Protein AF-A0A936KHB2-F1 (afdb_monomer_lite)

Radius of gyration: 18.65 Å; chains: 1; bounding box: 47×36×55 Å

pLDDT: mean 89.28, std 10.66, range [40.69, 98.19]

Secondary structure (DSSP, 8-state):
----HHHHHHS---GGGTTTHHHHHHHHHHHHS-----SS--------TT-HHHHGGGSTTHHHHHHHHHHHHHHHHHHSHHHHHHHHT-TTHHHHHHHHHHHHHHHHHHHTT-HHHHHHHHHHHHHH-TT-TTHHHHHHHHHHHHHHHHHHHHHHHHHTT-

Sequence (162 aa):
MCISRNILIENKFDERWRNFEDTHLLVRLLLKYPFIQGSEYTCVLNNHPLRGTYTIYKEKSAFEKIENNVSAIKDLFEKEGKEILRITNKPYLKEYLVSEKYIHHSNGALIYGKPLISLQVMLKAIKADPKFYHIKFYLKYILKFPVFSVYYFQNQNYKCRK

Structure (mmCIF, N/CA/C/O backbone):
data_AF-A0A936KHB2-F1
#
_entry.id   AF-A0A936KHB2-F1
#
loop_
_atom_site.group_PDB
_atom_site.id
_atom_site.type_symbol
_atom_site.label_atom_id
_atom_site.label_alt_id
_atom_site.label_comp_id
_atom_site.label_asym_id
_atom_site.label_entity_id
_atom_site.label_seq_id
_atom_site.pdbx_PDB_ins_code
_atom_site.Cartn_x
_atom_site.Cartn_y
_atom_site.Cartn_z
_atom_site.occupancy
_atom_site.B_iso_or_equiv
_atom_site.auth_seq_id
_atom_site.auth_comp_id
_atom_site.auth_asym_id
_atom_site.auth_atom_id
_atom_site.pdbx_PDB_model_num
ATOM 1 N N . MET A 1 1 ? -10.469 -16.596 6.254 1.00 80.38 1 MET A N 1
ATOM 2 C CA . MET A 1 1 ? -11.135 -15.556 7.069 1.00 80.38 1 MET A CA 1
ATOM 3 C C . MET A 1 1 ? -12.627 -15.812 7.026 1.00 80.38 1 MET A C 1
ATOM 5 O O . MET A 1 1 ? -13.157 -15.956 5.933 1.00 80.38 1 MET A O 1
ATOM 9 N N . CYS A 1 2 ? -13.279 -15.889 8.182 1.00 88.62 2 CYS A N 1
ATOM 10 C CA . CYS A 1 2 ? -14.715 -16.144 8.275 1.00 88.62 2 CYS A CA 1
ATOM 11 C C . CYS A 1 2 ? -15.393 -14.887 8.821 1.00 88.62 2 CYS A C 1
ATOM 13 O O . CYS A 1 2 ? -15.049 -14.442 9.912 1.00 88.62 2 CYS A O 1
ATOM 15 N N . ILE A 1 3 ? -16.318 -14.304 8.058 1.00 91.88 3 ILE A N 1
ATOM 16 C CA . ILE A 1 3 ? -17.072 -13.110 8.459 1.00 91.88 3 ILE A CA 1
ATOM 17 C C . ILE A 1 3 ? -18.552 -13.478 8.465 1.00 91.88 3 ILE A C 1
ATOM 19 O O . ILE A 1 3 ? -19.033 -14.131 7.538 1.00 91.88 3 ILE A O 1
ATOM 23 N N . SER A 1 4 ? -19.277 -13.059 9.505 1.00 93.75 4 SER A N 1
ATOM 24 C CA . SER A 1 4 ? -20.729 -13.237 9.560 1.00 93.75 4 SER A CA 1
ATOM 25 C C . SER A 1 4 ? -21.408 -12.571 8.360 1.00 93.75 4 SER A C 1
ATOM 27 O O . SER A 1 4 ? -21.082 -11.440 7.992 1.00 93.75 4 SER A O 1
ATOM 29 N N . ARG A 1 5 ? -22.404 -13.250 7.781 1.00 94.06 5 ARG A N 1
ATOM 30 C CA . ARG A 1 5 ? -23.181 -12.736 6.644 1.00 94.06 5 ARG A CA 1
ATOM 31 C C . ARG A 1 5 ? -23.786 -11.363 6.939 1.00 94.06 5 ARG A C 1
ATOM 33 O O . ARG A 1 5 ? -23.734 -10.491 6.079 1.00 94.06 5 ARG A O 1
ATOM 40 N N . ASN A 1 6 ? -24.322 -11.165 8.141 1.00 96.12 6 ASN A N 1
ATOM 41 C CA . ASN A 1 6 ? -24.978 -9.909 8.516 1.00 96.12 6 ASN A CA 1
ATOM 42 C C . ASN A 1 6 ? -23.978 -8.743 8.515 1.00 96.12 6 ASN A C 1
ATOM 44 O O . ASN A 1 6 ? -24.260 -7.690 7.952 1.00 96.12 6 ASN A O 1
ATOM 48 N N . ILE A 1 7 ? -22.760 -8.982 9.016 1.00 95.25 7 ILE A N 1
ATOM 49 C CA . ILE A 1 7 ? -21.673 -7.993 9.006 1.00 95.25 7 ILE A CA 1
ATOM 50 C C . ILE A 1 7 ? -21.294 -7.602 7.570 1.00 95.25 7 ILE A C 1
ATOM 52 O O . ILE A 1 7 ? -21.089 -6.420 7.298 1.00 95.25 7 ILE A O 1
ATOM 56 N N . LEU A 1 8 ? -21.221 -8.568 6.644 1.00 93.25 8 LEU A N 1
ATOM 57 C CA . LEU A 1 8 ? -20.914 -8.298 5.230 1.00 93.25 8 LEU A CA 1
ATOM 58 C C . LEU A 1 8 ? -22.034 -7.544 4.502 1.00 93.25 8 LEU A C 1
ATOM 60 O O . LEU A 1 8 ? -21.751 -6.734 3.622 1.00 93.25 8 LEU A O 1
ATOM 64 N N . ILE A 1 9 ? -23.299 -7.793 4.854 1.00 93.56 9 ILE A N 1
ATOM 65 C CA . ILE A 1 9 ? -24.443 -7.065 4.281 1.00 93.56 9 ILE A CA 1
ATOM 66 C C . ILE A 1 9 ? -24.384 -5.583 4.675 1.00 93.56 9 ILE A C 1
ATOM 68 O O . ILE A 1 9 ? -24.623 -4.717 3.831 1.00 93.56 9 ILE A O 1
ATOM 72 N N . GLU A 1 10 ? -24.033 -5.300 5.930 1.00 94.81 10 GLU A N 1
ATOM 73 C CA . GLU A 1 10 ? -23.903 -3.941 6.470 1.00 94.81 10 GLU A CA 1
ATOM 74 C C . GLU A 1 10 ? -22.624 -3.233 6.001 1.00 94.81 10 GLU A C 1
ATOM 76 O O . GLU A 1 10 ? -22.614 -2.022 5.782 1.00 94.81 10 GLU A O 1
ATOM 81 N N . ASN A 1 11 ? -21.533 -3.980 5.818 1.00 93.50 11 ASN A N 1
ATOM 82 C CA . ASN A 1 11 ? -20.229 -3.452 5.430 1.00 93.50 11 ASN A CA 1
ATOM 83 C C . ASN A 1 11 ? -19.830 -4.024 4.071 1.00 93.50 11 ASN A C 1
ATOM 85 O O . ASN A 1 11 ? -18.992 -4.917 3.966 1.00 93.50 11 ASN A O 1
ATOM 89 N N . LYS A 1 12 ? -20.443 -3.487 3.017 1.00 91.12 12 LYS A N 1
ATOM 90 C CA . LYS A 1 12 ? -20.133 -3.886 1.644 1.00 91.12 12 LYS A CA 1
ATOM 91 C C . LYS A 1 12 ? -18.723 -3.459 1.230 1.00 91.12 12 LYS A C 1
ATOM 93 O O . LYS A 1 12 ? -18.168 -2.478 1.745 1.00 91.12 12 LYS A O 1
ATOM 98 N N . PHE A 1 13 ? -18.187 -4.191 0.255 1.00 91.12 13 PHE A N 1
ATOM 99 C CA . PHE A 1 13 ? -16.999 -3.788 -0.488 1.00 91.12 13 PHE A CA 1
ATOM 100 C C . PHE A 1 13 ? -17.208 -2.404 -1.103 1.00 91.12 13 PHE A C 1
ATOM 102 O O . PHE A 1 13 ? -18.293 -2.072 -1.579 1.00 91.12 13 PHE A O 1
ATOM 109 N N . ASP A 1 14 ? -16.157 -1.592 -1.072 1.00 88.56 14 ASP A N 1
ATOM 110 C CA . ASP A 1 14 ? -16.143 -0.311 -1.762 1.00 88.56 14 ASP A CA 1
ATOM 111 C C . ASP A 1 14 ? -15.627 -0.540 -3.185 1.00 88.56 14 ASP A C 1
ATOM 113 O O . ASP A 1 14 ? -14.429 -0.727 -3.404 1.00 88.56 14 ASP A O 1
ATOM 117 N N . GLU A 1 15 ? -16.545 -0.553 -4.152 1.00 87.62 15 GLU A N 1
ATOM 118 C CA . GLU A 1 15 ? -16.257 -0.900 -5.552 1.00 87.62 15 GLU A CA 1
ATOM 119 C C . GLU A 1 15 ? -15.255 0.055 -6.223 1.00 87.62 15 GLU A C 1
ATOM 121 O O . GLU A 1 15 ? -14.635 -0.293 -7.232 1.00 87.62 15 GLU A O 1
ATOM 126 N N . ARG A 1 16 ? -15.016 1.237 -5.635 1.00 89.50 16 ARG A N 1
ATOM 127 C CA . ARG A 1 16 ? -13.961 2.162 -6.082 1.00 89.50 16 ARG A CA 1
ATOM 128 C C . ARG A 1 16 ? -12.564 1.558 -5.951 1.00 89.50 16 ARG A C 1
ATOM 130 O O . ARG A 1 16 ? -11.656 1.954 -6.682 1.00 89.50 16 ARG A O 1
ATOM 137 N N . TRP A 1 17 ? -12.377 0.610 -5.032 1.00 88.31 17 TRP A N 1
ATOM 138 C CA . TRP A 1 17 ? -11.073 0.073 -4.642 1.00 88.31 17 TRP A CA 1
ATOM 139 C C . TRP A 1 17 ? -10.860 -1.370 -5.091 1.00 88.31 17 TRP A C 1
ATOM 141 O O . TRP A 1 17 ? -10.219 -2.131 -4.383 1.00 88.31 17 TRP A O 1
ATOM 151 N N . ARG A 1 18 ? -11.334 -1.762 -6.276 1.00 79.50 18 ARG A N 1
ATOM 152 C CA . ARG A 1 18 ? -11.338 -3.157 -6.769 1.00 79.50 18 ARG A CA 1
ATOM 153 C C . ARG A 1 18 ? -10.032 -3.961 -6.593 1.00 79.50 18 ARG A C 1
ATOM 155 O O . ARG A 1 18 ? -10.075 -5.173 -6.443 1.00 79.50 18 ARG A O 1
ATOM 162 N N . ASN A 1 19 ? -8.856 -3.322 -6.612 1.00 73.81 19 ASN A N 1
ATOM 163 C CA . ASN A 1 19 ? -7.559 -4.007 -6.434 1.00 73.81 19 ASN A CA 1
ATOM 164 C C . ASN A 1 19 ? -7.049 -4.035 -4.975 1.00 73.81 19 ASN A C 1
ATOM 166 O O . ASN A 1 19 ? -5.945 -4.518 -4.719 1.00 73.81 19 ASN A O 1
ATOM 170 N N . PHE A 1 20 ? -7.800 -3.451 -4.042 1.00 78.81 20 PHE A N 1
ATOM 171 C CA . PHE A 1 20 ? -7.496 -3.348 -2.610 1.00 78.81 20 PHE A CA 1
ATOM 172 C C . PHE A 1 20 ? -8.761 -3.486 -1.739 1.00 78.81 20 PHE A C 1
ATOM 174 O O . PHE A 1 20 ? -8.766 -3.105 -0.568 1.00 78.81 20 PHE A O 1
ATOM 181 N N . GLU A 1 21 ? -9.850 -3.985 -2.326 1.00 85.12 21 GLU A N 1
ATOM 182 C CA . GLU A 1 21 ? -11.188 -4.018 -1.732 1.00 85.12 21 GLU A CA 1
ATOM 183 C C . GLU A 1 21 ? -11.233 -4.929 -0.505 1.00 85.12 21 GLU A C 1
ATOM 185 O O . GLU A 1 21 ? -11.892 -4.614 0.484 1.00 85.12 21 GLU A O 1
ATOM 190 N N . ASP A 1 22 ? -10.467 -6.021 -0.547 1.00 88.31 22 ASP A N 1
ATOM 191 C CA . ASP A 1 22 ? -10.350 -7.017 0.508 1.00 88.31 22 ASP A CA 1
ATOM 192 C C . ASP A 1 22 ? -9.688 -6.436 1.759 1.00 88.31 22 ASP A C 1
ATOM 194 O O . ASP A 1 22 ? -10.212 -6.556 2.864 1.00 88.31 22 ASP A O 1
ATOM 198 N N . THR A 1 23 ? -8.562 -5.749 1.578 1.00 89.00 23 THR A N 1
ATOM 199 C CA . THR A 1 23 ? -7.779 -5.150 2.656 1.00 89.00 23 THR A CA 1
ATOM 200 C C . THR A 1 23 ? -8.499 -3.933 3.225 1.00 89.00 23 THR A C 1
ATOM 202 O O . THR A 1 23 ? -8.529 -3.749 4.441 1.00 89.00 23 THR A O 1
ATOM 205 N N . HIS A 1 24 ? -9.123 -3.121 2.365 1.00 92.56 24 HIS A N 1
ATOM 206 C CA . HIS A 1 24 ? -9.930 -1.975 2.787 1.00 92.56 24 HIS A CA 1
ATOM 207 C C . HIS A 1 24 ? -11.122 -2.412 3.644 1.00 92.56 24 HIS A C 1
ATOM 209 O O . HIS A 1 24 ? -11.302 -1.897 4.751 1.00 92.56 24 HIS A O 1
ATOM 215 N N . LEU A 1 25 ? -11.882 -3.414 3.183 1.00 93.25 25 LEU A N 1
ATOM 216 C CA . LEU A 1 25 ? -12.976 -3.996 3.955 1.00 93.25 25 LEU A CA 1
ATOM 217 C C . LEU A 1 25 ? -12.465 -4.590 5.267 1.00 93.25 25 LEU A C 1
ATOM 219 O O . LEU A 1 25 ? -13.026 -4.308 6.323 1.00 93.25 25 LEU A O 1
ATOM 223 N N . LEU A 1 26 ? -11.390 -5.379 5.209 1.00 93.75 26 LEU A N 1
ATOM 224 C CA . LEU A 1 26 ? -10.833 -6.040 6.381 1.00 93.75 26 LEU A CA 1
ATOM 225 C C . LEU A 1 26 ? -10.501 -5.039 7.483 1.00 93.75 26 LEU A C 1
ATOM 227 O O . LEU A 1 26 ? -10.979 -5.201 8.600 1.00 93.75 26 LEU A O 1
ATOM 231 N N . VAL A 1 27 ? -9.740 -3.983 7.182 1.00 93.50 27 VAL A N 1
ATOM 232 C CA . VAL A 1 27 ? -9.374 -3.005 8.214 1.00 93.50 27 VAL A CA 1
ATOM 233 C C . VAL A 1 27 ? -10.618 -2.336 8.795 1.00 93.50 27 VAL A C 1
ATOM 235 O O . VAL A 1 27 ? -10.736 -2.254 10.014 1.00 93.50 27 VAL A O 1
ATOM 238 N N . ARG A 1 28 ? -11.593 -1.946 7.964 1.00 94.19 28 ARG A N 1
ATOM 239 C CA . ARG A 1 28 ? -12.862 -1.374 8.451 1.00 94.19 28 ARG A CA 1
ATOM 240 C C . ARG A 1 28 ? -13.604 -2.314 9.400 1.00 94.19 28 ARG A C 1
ATOM 242 O O . ARG A 1 28 ? -14.174 -1.852 10.383 1.00 94.19 28 ARG A O 1
ATOM 249 N N . LEU A 1 29 ? -13.599 -3.617 9.124 1.00 95.12 29 LEU A N 1
ATOM 250 C CA . LEU A 1 29 ? -14.221 -4.606 10.003 1.00 95.12 29 LEU A CA 1
ATOM 251 C C . LEU A 1 29 ? -13.446 -4.778 11.312 1.00 95.12 29 LEU A C 1
ATOM 253 O O . LEU A 1 29 ? -14.070 -4.787 12.369 1.00 95.12 29 LEU A O 1
ATOM 257 N N . LEU A 1 30 ? -12.113 -4.852 11.256 1.00 93.88 30 LEU A N 1
ATOM 258 C CA . LEU A 1 30 ? -11.260 -5.005 12.444 1.00 93.88 30 LEU A CA 1
ATOM 259 C C . LEU A 1 30 ? -11.340 -3.801 13.393 1.00 93.88 30 LEU A C 1
ATOM 261 O O . LEU A 1 30 ? -11.099 -3.952 14.586 1.00 93.88 30 LEU A O 1
ATOM 265 N N . LEU A 1 31 ? -11.677 -2.617 12.876 1.00 94.25 31 LEU A N 1
ATOM 266 C CA . LEU A 1 31 ? -11.907 -1.423 13.692 1.00 94.25 31 LEU A CA 1
ATOM 267 C C . LEU A 1 31 ? -13.275 -1.424 14.386 1.00 94.25 31 LEU A C 1
ATOM 269 O O . LEU A 1 31 ? -13.428 -0.793 15.427 1.00 94.25 31 LEU A O 1
ATOM 273 N N . LYS A 1 32 ? -14.274 -2.099 13.807 1.00 94.31 32 LYS A N 1
ATOM 274 C CA . LYS A 1 32 ? -15.670 -2.046 14.270 1.00 94.31 32 LYS A CA 1
ATOM 275 C C . LYS A 1 32 ? -16.090 -3.240 15.113 1.00 94.31 32 LYS A C 1
ATOM 277 O O . LYS A 1 32 ? -16.955 -3.098 15.972 1.00 94.31 32 LYS A O 1
ATOM 282 N N . TYR A 1 33 ? -15.534 -4.413 14.837 1.00 94.69 33 TYR A N 1
ATOM 283 C CA . TYR A 1 33 ? -15.989 -5.665 15.424 1.00 94.69 33 TYR A CA 1
ATOM 284 C C . TYR A 1 33 ? -14.826 -6.391 16.103 1.00 94.69 33 TYR A C 1
ATOM 286 O O . TYR A 1 33 ? -13.712 -6.399 15.570 1.00 94.69 33 TYR A O 1
ATOM 294 N N . PRO A 1 34 ? -15.067 -7.043 17.254 1.00 92.44 34 PRO A N 1
ATOM 295 C CA . PRO A 1 34 ? -14.074 -7.919 17.850 1.00 92.44 34 PRO A CA 1
ATOM 296 C C . PRO A 1 34 ? -13.787 -9.087 16.906 1.00 92.44 34 PRO A C 1
ATOM 298 O O . PRO A 1 34 ? -14.678 -9.612 16.235 1.00 92.44 34 PRO A O 1
ATOM 301 N N . PHE A 1 35 ? -12.532 -9.513 16.876 1.00 93.12 35 PHE A N 1
ATOM 302 C CA . PHE A 1 35 ? -12.085 -10.627 16.057 1.00 93.12 35 PHE A CA 1
ATOM 303 C C . PHE A 1 35 ? -11.173 -11.540 16.868 1.00 93.12 35 PHE A C 1
ATOM 305 O O . PHE A 1 35 ? -10.516 -11.114 17.816 1.00 93.12 35 PHE A O 1
ATOM 312 N N . ILE A 1 36 ? -11.137 -12.810 16.474 1.00 92.81 36 ILE A N 1
ATOM 313 C CA . ILE A 1 36 ? -10.274 -13.826 17.070 1.00 92.81 36 ILE A CA 1
ATOM 314 C C . ILE A 1 36 ? -9.380 -14.359 15.959 1.00 92.81 36 ILE A C 1
ATOM 316 O O . ILE A 1 36 ? -9.863 -14.797 14.913 1.00 92.81 36 ILE A O 1
ATOM 320 N N . GLN A 1 37 ? -8.071 -14.314 16.183 1.00 91.38 37 GLN A N 1
ATOM 321 C CA . GLN A 1 37 ? -7.104 -14.970 15.318 1.00 91.38 37 GLN A CA 1
ATOM 322 C C . GLN A 1 37 ? -6.872 -16.390 15.835 1.00 91.38 37 GLN A C 1
ATOM 324 O O . GLN A 1 37 ? -6.394 -16.574 16.952 1.00 91.38 37 GLN A O 1
ATOM 329 N N . GLY A 1 38 ? -7.216 -17.392 15.025 1.00 90.12 38 GLY A N 1
ATOM 330 C CA . GLY A 1 38 ? -6.843 -18.778 15.309 1.00 90.12 38 GLY A CA 1
ATOM 331 C C . GLY A 1 38 ? -5.326 -18.973 15.228 1.00 90.12 38 GLY A C 1
ATOM 332 O O . GLY A 1 38 ? -4.648 -18.283 14.465 1.00 90.12 38 GLY A O 1
ATOM 333 N N . SER A 1 39 ? -4.796 -19.920 15.999 1.00 91.69 39 SER A N 1
ATOM 334 C CA . SER A 1 39 ? -3.369 -20.277 16.008 1.00 91.69 39 SER A CA 1
ATOM 335 C C . SER A 1 39 ? -2.951 -21.170 14.834 1.00 91.69 39 SER A C 1
ATOM 337 O O . SER A 1 39 ? -1.759 -21.320 14.574 1.00 91.69 39 SER A O 1
ATOM 339 N N . GLU A 1 40 ? -3.912 -21.762 14.123 1.00 93.50 40 GLU A N 1
ATOM 340 C CA . GLU A 1 40 ? -3.662 -22.742 13.067 1.00 93.50 40 GLU A CA 1
ATOM 341 C C . GLU A 1 40 ? -3.669 -22.129 11.662 1.00 93.50 40 GLU A C 1
ATOM 343 O O . GLU A 1 40 ? -4.502 -21.285 11.312 1.00 93.50 40 GLU A O 1
ATOM 348 N N . TYR A 1 41 ? -2.766 -22.619 10.811 1.00 87.94 41 TYR A N 1
ATOM 349 C CA . TYR A 1 41 ? -2.747 -22.291 9.389 1.00 87.94 41 TYR A CA 1
ATOM 350 C C . TYR A 1 41 ? -3.807 -23.111 8.649 1.00 87.94 41 TYR A C 1
ATOM 352 O O . TYR A 1 41 ? -3.597 -24.272 8.317 1.00 87.94 41 TYR A O 1
ATOM 360 N N . THR A 1 42 ? -4.947 -22.485 8.365 1.00 89.88 42 THR A N 1
ATOM 361 C CA . THR A 1 42 ? -6.112 -23.145 7.742 1.00 89.88 42 THR A CA 1
ATOM 362 C C . THR A 1 42 ? -6.281 -22.838 6.252 1.00 89.88 42 THR A C 1
ATOM 364 O O . THR A 1 42 ? -7.191 -23.354 5.607 1.00 89.88 42 THR A O 1
ATOM 367 N N . CYS A 1 43 ? -5.416 -21.999 5.674 1.00 86.56 43 CYS A N 1
ATOM 368 C CA . CYS A 1 43 ? -5.494 -21.597 4.271 1.00 86.56 43 CYS A CA 1
ATOM 369 C C . CYS A 1 43 ? -4.151 -21.781 3.563 1.00 86.56 43 CYS A C 1
ATOM 371 O O . CYS A 1 43 ? -3.114 -21.345 4.061 1.00 86.56 43 CYS A O 1
ATOM 373 N N . VAL A 1 44 ? -4.190 -22.343 2.354 1.00 87.12 44 VAL A N 1
ATOM 374 C CA . VAL A 1 44 ? -3.043 -22.390 1.442 1.00 87.12 44 VAL A CA 1
ATOM 375 C C . VAL A 1 44 ? -3.207 -21.294 0.400 1.00 87.12 44 VAL A C 1
ATOM 377 O O . VAL A 1 44 ? -4.195 -21.255 -0.334 1.00 87.12 44 VAL A O 1
ATOM 380 N N . LEU A 1 45 ? -2.230 -20.393 0.320 1.00 83.44 45 LEU A N 1
ATOM 381 C CA . LEU A 1 45 ? -2.181 -19.405 -0.749 1.00 83.44 45 LEU A CA 1
ATOM 382 C C . LEU A 1 45 ? -1.643 -20.068 -2.020 1.00 83.44 45 LEU A C 1
ATOM 384 O O . LEU A 1 45 ? -0.458 -20.390 -2.103 1.00 83.44 45 LEU A O 1
ATOM 388 N N . ASN A 1 46 ? -2.502 -20.241 -3.022 1.00 83.69 46 ASN A N 1
ATOM 389 C CA . ASN A 1 46 ? -2.073 -20.766 -4.311 1.00 83.69 46 ASN A CA 1
ATOM 390 C C . ASN A 1 46 ? -1.368 -19.673 -5.131 1.00 83.69 46 ASN A C 1
ATOM 392 O O . ASN A 1 46 ? -1.988 -18.702 -5.571 1.00 83.69 46 ASN A O 1
ATOM 396 N N . ASN A 1 47 ? -0.063 -19.831 -5.347 1.00 82.12 47 ASN A N 1
ATOM 397 C CA . ASN A 1 47 ? 0.704 -18.942 -6.210 1.00 82.12 47 ASN A CA 1
ATOM 398 C C . ASN A 1 47 ? 0.570 -19.400 -7.663 1.00 82.12 47 ASN A C 1
ATOM 400 O O . ASN A 1 47 ? 1.214 -20.358 -8.080 1.00 82.12 47 ASN A O 1
ATOM 404 N N . HIS A 1 48 ? -0.235 -18.683 -8.446 1.00 84.06 48 HIS A N 1
ATOM 405 C CA . HIS A 1 48 ? -0.407 -18.950 -9.872 1.00 84.06 48 HIS A CA 1
ATOM 406 C C . HIS A 1 48 ? 0.067 -17.766 -10.740 1.00 84.06 48 HIS A C 1
ATOM 408 O O . HIS A 1 48 ? -0.008 -16.610 -10.310 1.00 84.06 48 HIS A O 1
ATOM 414 N N . PRO A 1 49 ? 0.516 -18.008 -11.989 1.00 78.19 49 PRO A N 1
ATOM 415 C CA . PRO A 1 49 ? 1.048 -16.955 -12.867 1.00 78.19 49 PRO A CA 1
ATOM 416 C C . PRO A 1 49 ? 0.049 -15.844 -13.216 1.00 78.19 49 PRO A C 1
ATOM 418 O O . PRO A 1 49 ? 0.452 -14.733 -13.552 1.00 78.19 49 PRO A O 1
ATOM 421 N N . LEU A 1 50 ? -1.252 -16.143 -13.141 1.00 80.81 50 LEU A N 1
ATOM 422 C CA . LEU A 1 50 ? -2.346 -15.210 -13.450 1.00 80.81 50 LEU A CA 1
ATOM 423 C C . LEU A 1 50 ? -2.735 -14.298 -12.275 1.00 80.81 50 LEU A C 1
ATOM 425 O O . LEU A 1 50 ? -3.751 -13.613 -12.340 1.00 80.81 50 LEU A O 1
ATOM 429 N N . ARG A 1 51 ? -1.977 -14.303 -11.174 1.00 79.44 51 ARG A N 1
ATOM 430 C CA . ARG A 1 51 ? -2.267 -13.444 -10.024 1.00 79.44 51 ARG A CA 1
ATOM 431 C C . ARG A 1 51 ? -2.173 -11.973 -10.433 1.00 79.44 51 ARG A C 1
ATOM 433 O O . ARG A 1 51 ? -1.187 -11.570 -11.048 1.00 79.44 51 ARG A O 1
ATOM 440 N N . GLY A 1 52 ? -3.145 -11.157 -10.015 1.00 77.25 52 GLY A N 1
ATOM 441 C CA . GLY A 1 52 ? -3.209 -9.728 -10.357 1.00 77.25 52 GLY A CA 1
ATOM 442 C C . GLY A 1 52 ? -1.918 -8.960 -10.047 1.00 77.25 52 GLY A C 1
ATOM 443 O O . GLY A 1 52 ? -1.467 -8.141 -10.842 1.00 77.25 52 GLY A O 1
ATOM 444 N N . THR A 1 53 ? -1.253 -9.302 -8.938 1.00 74.88 53 THR A N 1
ATOM 445 C CA . THR A 1 53 ? 0.051 -8.742 -8.542 1.00 74.88 53 THR A CA 1
ATOM 446 C C . THR A 1 53 ? 1.148 -8.954 -9.592 1.00 74.88 53 THR A C 1
ATOM 448 O O . THR A 1 53 ? 2.067 -8.149 -9.681 1.00 74.88 53 THR A O 1
ATOM 451 N N . TYR A 1 54 ? 1.066 -10.018 -10.390 1.00 74.62 54 TYR A N 1
ATOM 452 C CA . TYR A 1 54 ? 2.031 -10.354 -11.439 1.00 74.62 54 TYR A CA 1
ATOM 453 C C . TYR A 1 54 ? 1.626 -9.801 -12.805 1.00 74.62 54 TYR A C 1
ATOM 455 O O . TYR A 1 54 ? 2.478 -9.444 -13.619 1.00 74.62 54 TYR A O 1
ATOM 463 N N . THR A 1 55 ? 0.323 -9.731 -13.077 1.00 81.50 55 THR A N 1
ATOM 464 C CA . THR A 1 55 ? -0.196 -9.335 -14.390 1.00 81.50 55 THR A CA 1
ATOM 465 C C . THR A 1 55 ? -0.358 -7.827 -14.544 1.00 81.50 55 THR A C 1
ATOM 467 O O . THR A 1 55 ? -0.263 -7.349 -15.673 1.00 81.50 55 THR A O 1
ATOM 470 N N . ILE A 1 56 ? -0.498 -7.073 -13.445 1.00 88.25 56 ILE A N 1
ATOM 471 C CA . ILE A 1 56 ? -0.707 -5.612 -13.445 1.00 88.25 56 ILE A CA 1
ATOM 472 C C . ILE A 1 56 ? 0.297 -4.859 -14.332 1.00 88.25 56 ILE A C 1
ATOM 474 O O . ILE A 1 56 ? -0.073 -3.922 -15.028 1.00 88.25 56 ILE A O 1
ATOM 478 N N . TYR A 1 57 ? 1.558 -5.297 -14.374 1.00 87.44 57 TYR A N 1
ATOM 479 C CA . TYR A 1 57 ? 2.634 -4.625 -15.115 1.00 87.44 57 TYR A CA 1
ATOM 480 C C . TYR A 1 57 ? 2.626 -4.890 -16.623 1.00 87.44 57 TYR A C 1
ATOM 482 O O . TYR A 1 57 ? 3.359 -4.240 -17.370 1.00 87.44 57 TYR A O 1
ATOM 490 N N . LYS A 1 58 ? 1.835 -5.864 -17.082 1.00 84.12 58 LYS A N 1
ATOM 491 C CA . LYS A 1 58 ? 1.661 -6.163 -18.510 1.00 84.12 58 LYS A CA 1
ATOM 492 C C . LYS A 1 58 ? 0.568 -5.301 -19.141 1.00 84.12 58 LYS A C 1
ATOM 494 O O . LYS A 1 58 ? 0.508 -5.201 -20.363 1.00 84.12 58 LYS A O 1
ATOM 499 N N . GLU A 1 59 ? -0.273 -4.681 -18.323 1.00 85.81 59 GLU A N 1
ATOM 500 C CA . GLU A 1 59 ? -1.421 -3.902 -18.767 1.00 85.81 59 GLU A CA 1
ATOM 501 C C . GLU A 1 59 ? -1.038 -2.452 -19.086 1.00 85.81 59 GLU A C 1
ATOM 503 O O . GLU A 1 59 ? -0.155 -1.869 -18.456 1.00 85.81 59 GLU A O 1
ATOM 508 N N . LYS A 1 60 ? -1.737 -1.833 -20.046 1.00 83.00 60 LYS A N 1
ATOM 509 C CA . LYS A 1 60 ? -1.542 -0.407 -20.372 1.00 83.00 60 LYS A CA 1
ATOM 510 C C . LYS A 1 60 ? -1.916 0.508 -19.197 1.00 83.00 60 LYS A C 1
ATOM 512 O O . LYS A 1 60 ? -1.288 1.544 -19.013 1.00 83.00 60 LYS A O 1
ATOM 517 N N . SER A 1 61 ? -2.883 0.094 -18.379 1.00 87.38 61 SER A N 1
ATOM 518 C CA . SER A 1 61 ? -3.367 0.811 -17.193 1.00 87.38 61 SER A CA 1
ATOM 519 C C . SER A 1 61 ? -2.596 0.472 -15.909 1.00 87.38 61 SER A C 1
ATOM 521 O O . SER A 1 61 ? -3.083 0.729 -14.810 1.00 87.38 61 SER A O 1
ATOM 523 N N . ALA A 1 62 ? -1.381 -0.088 -16.011 1.00 89.38 62 ALA A N 1
ATOM 524 C CA . ALA A 1 62 ? -0.569 -0.465 -14.849 1.00 89.38 62 ALA A CA 1
ATOM 525 C C . ALA A 1 62 ? -0.453 0.670 -13.817 1.00 89.38 62 ALA A C 1
ATOM 527 O O . ALA A 1 62 ? -0.669 0.450 -12.628 1.00 89.38 62 ALA A O 1
ATOM 528 N N . PHE A 1 63 ? -0.166 1.892 -14.277 1.00 90.19 63 PHE A N 1
ATOM 529 C CA . PHE A 1 63 ? -0.060 3.061 -13.403 1.00 90.19 63 PHE A CA 1
ATOM 530 C C . PHE A 1 63 ? -1.361 3.394 -12.689 1.00 90.19 63 PHE A C 1
ATOM 532 O O . PHE A 1 63 ? -1.354 3.588 -11.480 1.00 90.19 63 PHE A O 1
ATOM 539 N N . GLU A 1 64 ? -2.473 3.431 -13.415 1.00 90.19 64 GLU A N 1
ATOM 540 C CA . GLU A 1 64 ? -3.788 3.719 -12.847 1.00 90.19 64 GLU A CA 1
ATOM 541 C C . GLU A 1 64 ? -4.149 2.717 -11.746 1.00 90.19 64 GLU A C 1
ATOM 543 O O . GLU A 1 64 ? -4.587 3.104 -10.665 1.00 90.19 64 GLU A O 1
ATOM 548 N N . LYS A 1 65 ? -3.877 1.427 -11.971 1.00 90.44 65 LYS A N 1
ATOM 549 C CA . LYS A 1 65 ? -4.111 0.380 -10.969 1.00 90.44 65 LYS A CA 1
ATOM 550 C C . LYS A 1 65 ? -3.213 0.526 -9.737 1.00 90.44 65 LYS A C 1
ATOM 552 O O . LYS A 1 65 ? -3.683 0.304 -8.622 1.00 90.44 65 LYS A O 1
ATOM 557 N N . ILE A 1 66 ? -1.948 0.915 -9.921 1.00 92.38 66 ILE A N 1
ATOM 558 C CA . ILE A 1 66 ? -1.020 1.216 -8.817 1.00 92.38 66 ILE A CA 1
ATOM 559 C C . ILE A 1 66 ? -1.548 2.398 -7.994 1.00 92.38 66 ILE A C 1
ATOM 561 O O . ILE A 1 66 ? -1.627 2.310 -6.768 1.00 92.38 66 ILE A O 1
ATOM 565 N N . GLU A 1 67 ? -1.966 3.480 -8.654 1.00 93.38 67 GLU A N 1
ATOM 566 C CA . GLU A 1 67 ? -2.529 4.647 -7.972 1.00 93.38 67 GLU A CA 1
ATOM 567 C C . GLU A 1 67 ? -3.848 4.320 -7.273 1.00 93.38 67 GLU A C 1
ATOM 569 O O . GLU A 1 67 ? -4.059 4.782 -6.159 1.00 93.38 67 GLU A O 1
ATOM 574 N N . ASN A 1 68 ? -4.715 3.496 -7.868 1.00 92.31 68 ASN A N 1
ATOM 575 C CA . ASN A 1 68 ? -5.944 3.034 -7.224 1.00 92.31 68 ASN A CA 1
ATOM 576 C C . ASN A 1 68 ? -5.641 2.261 -5.928 1.00 92.31 68 ASN A C 1
ATOM 578 O O . ASN A 1 68 ? -6.286 2.503 -4.909 1.00 92.31 68 ASN A O 1
ATOM 582 N N . ASN A 1 69 ? -4.608 1.409 -5.934 1.00 91.38 69 ASN A N 1
ATOM 583 C CA . ASN A 1 69 ? -4.173 0.674 -4.744 1.00 91.38 69 ASN A CA 1
ATOM 584 C C . ASN A 1 69 ? -3.706 1.615 -3.625 1.00 91.38 69 ASN A C 1
ATOM 586 O O . ASN A 1 69 ? -4.093 1.471 -2.467 1.00 91.38 69 ASN A O 1
ATOM 590 N N . VAL A 1 70 ? -2.903 2.619 -3.978 1.00 94.88 70 VAL A N 1
ATOM 591 C CA . VAL A 1 70 ? -2.402 3.610 -3.018 1.00 94.88 70 VAL A CA 1
ATOM 592 C C . VAL A 1 70 ? -3.509 4.548 -2.535 1.00 94.88 70 VAL A C 1
ATOM 594 O O . VAL A 1 70 ? -3.541 4.913 -1.359 1.00 94.88 70 VAL A O 1
ATOM 597 N N . SER A 1 71 ? -4.429 4.936 -3.414 1.00 95.00 71 SER A N 1
ATOM 598 C CA . SER A 1 71 ? -5.581 5.768 -3.067 1.00 95.00 71 SER A CA 1
ATOM 599 C C . SER A 1 71 ? -6.511 5.066 -2.084 1.00 95.00 71 SER A C 1
ATOM 601 O O . SER A 1 71 ? -6.979 5.719 -1.160 1.00 95.00 71 SER A O 1
ATOM 603 N N . ALA A 1 72 ? -6.679 3.744 -2.182 1.00 94.31 72 ALA A N 1
ATOM 604 C CA . ALA A 1 72 ? -7.434 2.976 -1.195 1.00 94.31 72 ALA A CA 1
ATOM 605 C C . ALA A 1 72 ? -6.810 3.050 0.213 1.00 94.31 72 ALA A C 1
ATOM 607 O O . ALA A 1 72 ? -7.527 3.202 1.201 1.00 94.31 72 ALA A O 1
ATOM 608 N N . ILE A 1 73 ? -5.474 3.010 0.318 1.00 95.25 73 ILE A N 1
ATOM 609 C CA . ILE A 1 73 ? -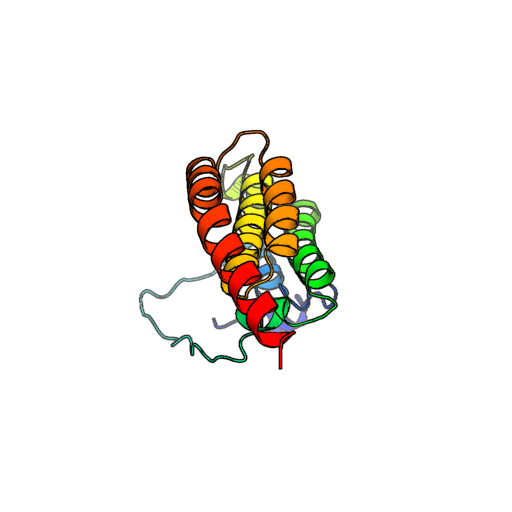4.774 3.219 1.600 1.00 95.25 73 ILE A CA 1
ATOM 610 C C . ILE A 1 73 ? -5.038 4.638 2.112 1.00 95.25 73 ILE A C 1
ATOM 612 O O . ILE A 1 73 ? -5.367 4.827 3.280 1.00 95.25 73 ILE A O 1
ATOM 616 N N . LYS A 1 74 ? -4.911 5.650 1.250 1.00 95.88 74 LYS A N 1
ATOM 617 C CA . LYS A 1 74 ? -5.138 7.048 1.643 1.00 95.88 74 LYS A CA 1
ATOM 618 C C . LYS A 1 74 ? -6.572 7.284 2.124 1.00 95.88 74 LYS A C 1
ATOM 620 O O . LYS A 1 74 ? -6.727 7.908 3.166 1.00 95.88 74 LYS A O 1
ATOM 625 N N . ASP A 1 75 ? -7.561 6.747 1.411 1.00 95.81 75 ASP A N 1
ATOM 626 C CA . ASP A 1 75 ? -8.990 6.817 1.747 1.00 95.81 75 ASP A CA 1
ATOM 627 C C . ASP A 1 75 ? -9.285 6.175 3.107 1.00 95.81 75 ASP A C 1
ATOM 629 O O . ASP A 1 75 ? -10.005 6.745 3.927 1.00 95.81 75 ASP A O 1
ATOM 633 N N . LEU A 1 76 ? -8.667 5.027 3.393 1.00 94.38 76 LEU A N 1
ATOM 634 C CA . LEU A 1 76 ? -8.803 4.361 4.686 1.00 94.38 76 LEU A CA 1
ATOM 635 C C . LEU A 1 76 ? -8.309 5.252 5.838 1.00 94.38 76 LEU A C 1
ATOM 637 O O . LEU A 1 76 ? -8.992 5.388 6.848 1.00 94.38 76 LEU A O 1
ATOM 641 N N . P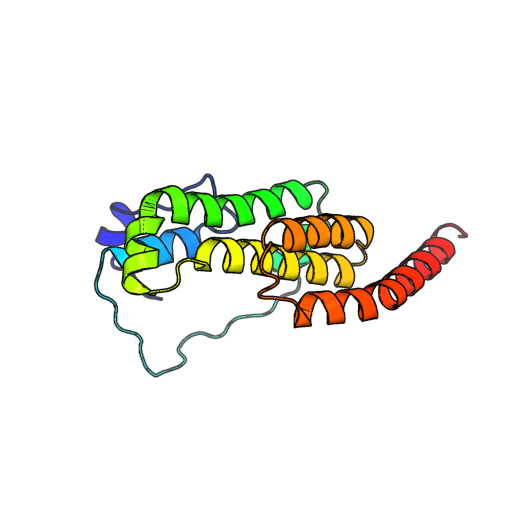HE A 1 77 ? -7.154 5.904 5.678 1.00 96.12 77 PHE A N 1
ATOM 642 C CA . PHE A 1 77 ? -6.634 6.839 6.684 1.00 96.12 77 PHE A CA 1
ATOM 643 C C . PHE A 1 77 ? -7.376 8.177 6.723 1.00 96.12 77 PHE A C 1
ATOM 645 O O . PHE A 1 77 ? 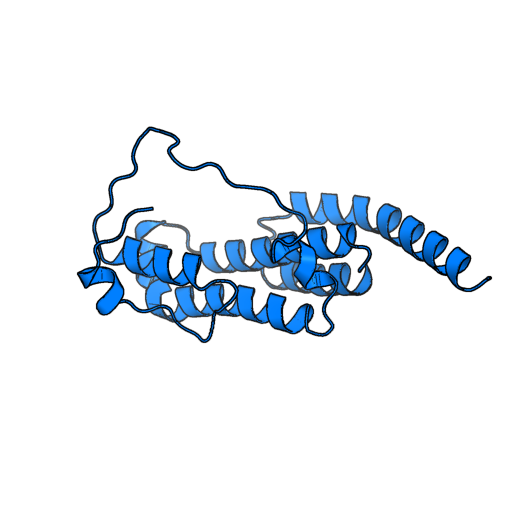-7.315 8.872 7.731 1.00 96.12 77 PHE A O 1
ATOM 652 N N . GLU A 1 78 ? -8.054 8.568 5.652 1.00 96.25 78 GLU A N 1
ATOM 653 C CA . GLU A 1 78 ? -8.896 9.762 5.651 1.00 96.25 78 GLU A CA 1
ATOM 654 C C . GLU A 1 78 ? -10.161 9.542 6.486 1.00 96.25 78 GLU A C 1
ATOM 656 O O . GLU A 1 78 ? -10.492 10.373 7.327 1.00 96.25 78 GLU A O 1
ATOM 661 N N . LYS A 1 79 ? -10.825 8.395 6.309 1.00 94.75 79 LYS A N 1
ATOM 662 C CA . LYS A 1 79 ? -12.081 8.079 7.006 1.00 94.75 79 LYS A CA 1
ATOM 663 C C . LYS A 1 79 ? -11.868 7.549 8.417 1.00 94.75 79 LYS A C 1
ATOM 665 O O . LYS A 1 79 ? -12.529 7.986 9.350 1.00 94.75 79 LYS A O 1
ATOM 670 N N . GLU A 1 80 ? -10.936 6.614 8.566 1.00 95.62 80 GLU A N 1
ATOM 671 C CA . GLU A 1 80 ? -10.762 5.821 9.787 1.00 95.62 80 GLU A CA 1
ATOM 672 C C . GLU A 1 80 ? -9.430 6.128 10.497 1.00 95.62 80 GLU A C 1
ATOM 674 O O . GLU A 1 80 ? -9.094 5.528 11.520 1.00 95.62 80 GLU A O 1
ATOM 679 N N . GLY A 1 81 ? -8.637 7.072 9.973 1.00 95.44 81 GLY A N 1
ATOM 680 C CA . GLY A 1 81 ? -7.259 7.302 10.416 1.00 95.44 81 GLY A CA 1
ATOM 681 C C . GLY A 1 81 ? -7.126 7.649 11.890 1.00 95.44 81 GLY A C 1
ATOM 682 O O . GLY A 1 81 ? -6.191 7.182 12.531 1.00 95.44 81 GLY A O 1
ATOM 683 N N . LYS A 1 82 ? -8.068 8.408 12.463 1.00 96.25 82 LYS A N 1
ATOM 684 C CA . LYS A 1 82 ? -8.034 8.748 13.895 1.00 96.25 82 LYS A CA 1
ATOM 685 C C . LYS A 1 82 ? -8.007 7.488 14.763 1.00 96.25 82 LYS A C 1
ATOM 687 O O . LYS A 1 82 ? -7.195 7.397 15.681 1.00 96.25 82 LYS A O 1
ATOM 692 N N . GLU A 1 83 ? -8.860 6.522 14.448 1.00 96.75 83 GLU A N 1
ATOM 693 C CA . GLU A 1 83 ? -8.978 5.286 15.215 1.00 96.75 83 GLU A CA 1
ATOM 694 C C . GLU A 1 83 ? -7.800 4.344 14.947 1.00 96.75 83 GLU A C 1
ATOM 696 O O . GLU A 1 83 ? -7.195 3.820 15.884 1.00 96.75 83 GLU A O 1
ATOM 701 N N . ILE A 1 84 ? -7.385 4.222 13.681 1.00 96.44 84 ILE A N 1
ATOM 702 C CA . ILE A 1 84 ? -6.196 3.448 13.293 1.00 96.44 84 ILE A CA 1
ATOM 703 C C . ILE A 1 84 ? -4.957 3.938 14.052 1.00 96.44 84 ILE A C 1
ATOM 705 O O . ILE A 1 84 ? -4.211 3.139 14.623 1.00 96.44 84 ILE A O 1
ATOM 709 N N . LEU A 1 85 ? -4.719 5.250 14.074 1.00 96.38 85 LEU A N 1
ATOM 710 C CA . LEU A 1 85 ? -3.550 5.836 14.729 1.00 96.38 85 LEU A CA 1
ATOM 711 C C . LEU A 1 85 ? -3.626 5.708 16.254 1.00 96.38 85 LEU A C 1
ATOM 713 O O . LEU A 1 85 ? -2.595 5.471 16.883 1.00 96.38 85 LEU A O 1
ATOM 717 N N . ARG A 1 86 ? -4.829 5.791 16.837 1.00 95.94 86 ARG A N 1
ATOM 718 C CA . ARG A 1 86 ? -5.059 5.564 18.270 1.00 95.94 86 ARG A CA 1
ATOM 719 C C . ARG A 1 86 ? -4.707 4.134 18.681 1.00 95.94 86 ARG A C 1
ATOM 721 O O . ARG A 1 86 ? -3.982 3.952 19.652 1.00 95.94 86 ARG A O 1
ATOM 728 N N . ILE A 1 87 ? -5.188 3.134 17.940 1.00 94.94 87 ILE A N 1
ATOM 729 C CA . ILE A 1 87 ? -4.953 1.711 18.242 1.00 94.94 87 ILE A CA 1
ATOM 730 C C . ILE A 1 87 ? -3.486 1.338 18.022 1.00 94.94 87 ILE A C 1
ATOM 732 O O . ILE A 1 87 ? -2.888 0.630 18.827 1.00 94.94 87 ILE A O 1
ATOM 736 N N . THR A 1 88 ? -2.897 1.803 16.920 1.00 95.12 88 THR A N 1
ATOM 737 C CA . THR A 1 88 ? -1.535 1.403 16.538 1.00 95.12 88 THR A CA 1
ATOM 738 C C . THR A 1 88 ? -0.445 2.194 17.252 1.00 95.12 88 THR A C 1
ATOM 740 O O . THR A 1 88 ? 0.693 1.728 17.292 1.00 95.12 88 THR A O 1
ATOM 743 N N . ASN A 1 89 ? -0.767 3.378 17.783 1.00 96.44 89 ASN A N 1
ATOM 744 C CA . ASN A 1 89 ? 0.175 4.341 18.357 1.00 96.44 89 ASN A CA 1
ATOM 745 C C . ASN A 1 89 ? 1.351 4.678 17.412 1.00 96.44 89 ASN A C 1
ATOM 747 O O . ASN A 1 89 ? 2.502 4.824 17.826 1.00 96.44 89 ASN A O 1
ATOM 751 N N . LYS A 1 90 ? 1.074 4.750 16.104 1.00 95.50 90 LYS A N 1
ATOM 752 C CA . LYS A 1 90 ? 2.074 4.998 15.054 1.00 95.50 90 LYS A CA 1
ATOM 753 C C . LYS A 1 90 ? 1.655 6.187 14.191 1.00 95.50 90 LYS A C 1
ATOM 755 O O . LYS A 1 90 ? 1.067 5.974 13.134 1.00 95.50 90 LYS A O 1
ATOM 760 N N . PRO A 1 91 ? 1.994 7.435 14.568 1.00 94.88 91 PRO A N 1
ATOM 761 C CA . PRO A 1 91 ? 1.555 8.635 13.843 1.00 94.88 91 PRO A CA 1
ATOM 762 C C . PRO A 1 91 ? 2.057 8.718 12.392 1.00 94.88 91 PRO A C 1
ATOM 764 O O . PRO A 1 91 ? 1.548 9.515 11.619 1.00 94.88 91 PRO A O 1
ATOM 767 N N . TYR A 1 92 ? 3.047 7.902 12.024 1.00 95.31 92 TYR A N 1
ATOM 768 C CA . TYR A 1 92 ? 3.667 7.841 10.697 1.00 95.31 92 TYR A CA 1
ATOM 769 C C . TYR A 1 92 ? 3.138 6.706 9.806 1.00 95.31 92 TYR A C 1
ATOM 771 O O . TYR A 1 92 ? 3.671 6.452 8.724 1.00 95.31 92 TYR A O 1
ATOM 779 N N . LEU A 1 93 ? 2.158 5.937 10.293 1.00 96.44 93 LEU A N 1
ATOM 780 C CA . LEU A 1 93 ? 1.759 4.680 9.664 1.00 96.44 93 LEU A CA 1
ATOM 781 C C . LEU A 1 93 ? 1.207 4.881 8.248 1.00 96.44 93 LEU A C 1
ATOM 783 O O . LEU A 1 93 ? 1.439 4.041 7.381 1.00 96.44 93 LEU A O 1
ATOM 787 N N . LYS A 1 94 ? 0.520 6.000 7.996 1.00 96.56 94 LYS A N 1
ATOM 788 C CA . LYS A 1 94 ? -0.015 6.329 6.672 1.00 96.56 94 LYS A CA 1
ATOM 789 C C . LYS A 1 94 ? 1.109 6.484 5.651 1.00 96.56 94 LYS A C 1
ATOM 791 O O . LYS A 1 94 ? 1.097 5.819 4.618 1.00 96.56 94 LYS A O 1
ATOM 796 N N . GLU A 1 95 ? 2.076 7.349 5.942 1.00 97.06 95 GLU A N 1
ATOM 797 C CA . GLU A 1 95 ? 3.231 7.631 5.083 1.00 97.06 95 GLU A CA 1
ATOM 798 C C . GLU A 1 95 ? 4.048 6.359 4.858 1.00 97.06 95 GLU A C 1
ATOM 800 O O . GLU A 1 95 ? 4.423 6.047 3.726 1.00 97.06 95 GLU A O 1
ATOM 805 N N . TYR A 1 96 ? 4.235 5.581 5.929 1.00 97.00 96 TYR A N 1
ATOM 806 C CA . TYR A 1 96 ? 4.915 4.295 5.878 1.00 97.00 96 TYR A CA 1
ATOM 807 C C . TYR A 1 96 ? 4.235 3.333 4.896 1.00 97.00 96 TYR A C 1
ATOM 809 O O . TYR A 1 96 ? 4.867 2.895 3.939 1.00 97.00 96 TYR A O 1
ATOM 817 N N . LEU A 1 97 ? 2.941 3.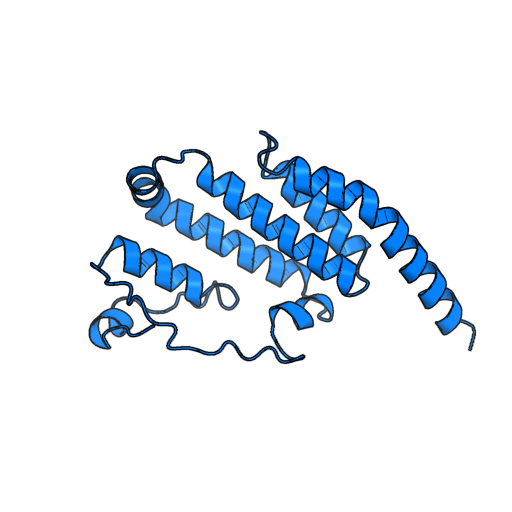050 5.072 1.00 96.50 97 LEU A N 1
ATOM 818 C CA . LEU A 1 97 ? 2.217 2.084 4.238 1.00 96.50 97 LEU A CA 1
ATOM 819 C C . LEU A 1 97 ? 2.076 2.546 2.783 1.00 96.50 97 LEU A C 1
ATOM 821 O O . LEU A 1 97 ? 2.162 1.732 1.863 1.00 96.50 97 LEU A O 1
ATOM 825 N N . VAL A 1 98 ? 1.880 3.849 2.555 1.00 97.44 98 VAL A N 1
ATOM 826 C CA . VAL A 1 98 ? 1.834 4.416 1.199 1.00 97.44 98 VAL A CA 1
ATOM 827 C C . VAL A 1 98 ? 3.178 4.229 0.498 1.00 97.44 98 VAL A C 1
ATOM 829 O O . VAL A 1 98 ? 3.211 3.769 -0.646 1.00 97.44 98 VAL A O 1
ATOM 832 N N . SER A 1 99 ? 4.281 4.559 1.169 1.00 98.19 99 SER A N 1
ATOM 833 C CA . SER A 1 99 ? 5.613 4.376 0.600 1.00 98.19 99 SER A CA 1
ATOM 834 C C . SER A 1 99 ? 5.939 2.902 0.370 1.00 98.19 99 SER A C 1
ATOM 836 O O . SER A 1 99 ? 6.326 2.535 -0.740 1.00 98.19 99 SER A O 1
ATOM 838 N N . GLU A 1 100 ? 5.688 2.039 1.356 1.00 97.00 100 GLU A N 1
ATOM 839 C CA . GLU A 1 100 ? 5.892 0.594 1.242 1.00 97.00 100 GLU A CA 1
ATOM 840 C C . GLU A 1 100 ? 5.145 0.024 0.030 1.00 97.00 100 GLU A C 1
ATOM 842 O O . GLU A 1 100 ? 5.705 -0.743 -0.762 1.00 97.00 100 GLU A O 1
ATOM 847 N N . LYS A 1 101 ? 3.900 0.466 -0.188 1.00 95.56 101 LYS A N 1
ATOM 848 C CA . LYS A 1 101 ? 3.112 0.023 -1.336 1.00 95.56 101 LYS A CA 1
ATOM 849 C C . LYS A 1 101 ? 3.738 0.437 -2.666 1.00 95.56 101 LYS A C 1
ATOM 851 O O . LYS A 1 101 ? 3.811 -0.382 -3.587 1.00 95.56 101 LYS A O 1
ATOM 856 N N . TYR A 1 102 ? 4.231 1.669 -2.771 1.00 97.38 102 TYR A N 1
ATOM 857 C CA . TYR A 1 102 ? 4.977 2.094 -3.953 1.00 97.38 102 TYR A CA 1
ATOM 858 C C . TYR A 1 102 ? 6.281 1.300 -4.123 1.00 97.38 102 TYR A C 1
ATOM 860 O O . TYR A 1 102 ? 6.570 0.860 -5.233 1.00 97.38 102 TYR A O 1
ATOM 868 N N . ILE A 1 103 ? 7.037 1.024 -3.055 1.00 97.19 103 ILE A N 1
ATOM 869 C CA . ILE A 1 103 ? 8.254 0.193 -3.123 1.00 97.19 103 ILE A CA 1
ATOM 870 C C . ILE A 1 103 ? 7.929 -1.198 -3.678 1.00 97.19 103 ILE A C 1
ATOM 872 O O . ILE A 1 103 ? 8.634 -1.695 -4.559 1.00 97.19 103 ILE A O 1
ATOM 876 N N . HIS A 1 104 ? 6.845 -1.819 -3.207 1.00 94.38 104 HIS A N 1
ATOM 877 C CA . HIS A 1 104 ? 6.386 -3.114 -3.710 1.00 94.38 104 HIS A CA 1
ATOM 878 C C . HIS A 1 104 ? 6.065 -3.044 -5.205 1.00 94.38 104 HIS A C 1
ATOM 880 O O . HIS A 1 104 ? 6.526 -3.890 -5.976 1.00 94.38 104 HIS A O 1
ATOM 886 N N . HIS A 1 105 ? 5.336 -2.011 -5.635 1.00 94.69 105 HIS A N 1
ATOM 887 C CA . HIS A 1 105 ? 4.998 -1.856 -7.044 1.00 94.69 105 HIS A CA 1
ATOM 888 C C . HIS A 1 105 ? 6.208 -1.562 -7.927 1.00 94.69 105 HIS A C 1
ATOM 890 O O . HIS A 1 105 ? 6.281 -2.098 -9.032 1.00 94.69 105 HIS A O 1
ATOM 896 N N . SER A 1 106 ? 7.162 -0.778 -7.430 1.00 95.19 106 SER A N 1
ATOM 897 C CA . SER A 1 106 ? 8.418 -0.482 -8.110 1.00 95.19 106 SER A CA 1
ATOM 898 C C . SER A 1 106 ? 9.240 -1.754 -8.329 1.00 95.19 106 SER A C 1
ATOM 900 O O . SER A 1 106 ? 9.564 -2.092 -9.466 1.00 95.19 106 SER A O 1
ATOM 902 N N . ASN A 1 107 ? 9.470 -2.537 -7.270 1.00 92.62 107 ASN A N 1
ATOM 903 C CA . ASN A 1 107 ? 10.197 -3.804 -7.373 1.00 92.62 107 ASN A CA 1
ATOM 904 C C . ASN A 1 107 ? 9.509 -4.791 -8.325 1.00 92.62 107 ASN A C 1
ATOM 906 O O . ASN A 1 107 ? 10.180 -5.421 -9.141 1.00 92.62 107 ASN A O 1
ATOM 910 N N . GLY A 1 108 ? 8.178 -4.907 -8.256 1.00 90.19 108 GLY A N 1
ATOM 911 C CA . GLY A 1 108 ? 7.429 -5.747 -9.187 1.00 90.19 108 GLY A CA 1
ATOM 912 C C . GLY A 1 108 ? 7.600 -5.283 -10.636 1.00 90.19 108 GLY A C 1
ATOM 913 O O . GLY A 1 108 ? 7.968 -6.083 -11.493 1.00 90.19 108 GLY A O 1
ATOM 914 N N . ALA A 1 109 ? 7.448 -3.985 -10.912 1.00 91.56 109 ALA A N 1
ATOM 915 C CA . ALA A 1 109 ? 7.654 -3.437 -12.251 1.00 91.56 109 ALA A CA 1
ATOM 916 C C . ALA A 1 109 ? 9.064 -3.744 -12.787 1.00 91.56 109 ALA A C 1
ATOM 918 O O . ALA A 1 109 ? 9.202 -4.104 -13.956 1.00 91.56 109 ALA A O 1
ATOM 919 N N . LEU A 1 110 ? 10.098 -3.671 -11.943 1.00 90.12 110 LEU A N 1
ATOM 920 C CA . LEU A 1 110 ? 11.468 -4.013 -12.329 1.00 90.12 110 LEU A CA 1
ATOM 921 C C . LEU A 1 110 ? 11.612 -5.492 -12.718 1.00 90.12 110 LEU A C 1
ATOM 923 O O . LEU A 1 110 ? 12.161 -5.791 -13.778 1.00 90.12 110 LEU A O 1
ATOM 927 N N . ILE A 1 111 ? 11.071 -6.404 -11.903 1.00 87.12 111 ILE A N 1
ATOM 928 C CA . ILE A 1 111 ? 11.090 -7.857 -12.154 1.00 87.12 111 ILE A CA 1
ATOM 929 C C . ILE A 1 111 ? 10.396 -8.198 -13.480 1.00 87.12 111 ILE A C 1
ATOM 931 O O . ILE A 1 111 ? 10.871 -9.050 -14.228 1.00 87.12 111 ILE A O 1
ATOM 935 N N . TYR A 1 112 ? 9.306 -7.501 -13.809 1.00 86.19 112 TYR A N 1
ATOM 936 C CA . TYR A 1 112 ? 8.550 -7.709 -15.048 1.00 86.19 112 TYR A CA 1
ATOM 937 C C . TYR A 1 112 ? 9.056 -6.881 -16.240 1.00 86.19 112 TYR A C 1
ATOM 939 O O . TYR A 1 112 ? 8.357 -6.756 -17.249 1.00 86.19 112 TYR A O 1
ATOM 947 N N . GLY A 1 113 ? 10.271 -6.328 -16.157 1.00 86.94 113 GLY A N 1
ATOM 948 C CA . GLY A 1 113 ? 10.911 -5.642 -17.279 1.00 86.94 113 GLY A CA 1
ATOM 949 C C . GLY A 1 113 ? 10.259 -4.303 -17.625 1.00 86.94 113 GLY A C 1
ATOM 950 O O . GLY A 1 113 ? 10.152 -3.934 -18.790 1.00 86.94 113 GLY A O 1
ATOM 951 N N . LYS A 1 114 ? 9.782 -3.558 -16.628 1.00 89.56 114 LYS A N 1
ATOM 952 C CA . LYS A 1 114 ? 9.217 -2.211 -16.795 1.00 89.56 114 LYS A CA 1
ATOM 953 C C . LYS A 1 114 ? 10.052 -1.179 -16.021 1.00 89.56 114 LYS A C 1
ATOM 955 O O . LYS A 1 114 ? 9.541 -0.568 -15.082 1.00 89.56 114 LYS A O 1
ATOM 960 N N . PRO A 1 115 ? 11.325 -0.940 -16.399 1.00 91.69 115 PRO A N 1
ATOM 961 C CA . PRO A 1 115 ? 12.239 -0.089 -15.629 1.00 91.69 115 PRO A CA 1
ATOM 962 C C . PRO A 1 115 ? 11.772 1.372 -15.524 1.00 91.69 115 PRO A C 1
ATOM 964 O O . PRO A 1 115 ? 11.935 1.987 -14.475 1.00 91.69 115 PRO A O 1
ATOM 967 N N . LEU A 1 116 ? 11.119 1.919 -16.557 1.00 91.06 116 LEU A N 1
ATOM 968 C CA . LEU A 1 116 ? 10.571 3.283 -16.507 1.00 91.06 116 LEU A CA 1
ATOM 969 C C . LEU A 1 116 ? 9.432 3.408 -15.485 1.00 91.06 116 LEU A C 1
ATOM 971 O O . LEU A 1 116 ? 9.433 4.333 -14.675 1.00 91.06 116 LEU A O 1
ATOM 975 N N . ILE A 1 117 ? 8.502 2.444 -15.484 1.00 92.25 117 ILE A N 1
ATOM 976 C CA . ILE A 1 117 ? 7.419 2.374 -14.491 1.00 92.25 117 ILE A CA 1
ATOM 977 C C . ILE A 1 117 ? 8.029 2.224 -13.097 1.00 92.25 117 ILE A C 1
ATOM 979 O O . ILE A 1 117 ? 7.700 2.977 -12.187 1.00 92.25 117 ILE A O 1
ATOM 983 N N . SER A 1 118 ? 8.973 1.292 -12.952 1.00 94.81 118 SER A N 1
ATOM 984 C CA . SER A 1 118 ? 9.691 1.038 -11.706 1.00 94.81 118 SER A CA 1
ATOM 985 C C . SER A 1 118 ? 10.302 2.308 -11.117 1.00 94.81 118 SER A C 1
ATOM 987 O O . SER A 1 118 ? 10.087 2.595 -9.939 1.00 94.81 118 SER A O 1
ATOM 989 N N . LEU A 1 119 ? 11.027 3.087 -11.928 1.00 95.62 119 LEU A N 1
ATOM 990 C CA . LEU A 1 119 ? 11.685 4.315 -11.488 1.00 95.62 119 LEU A CA 1
ATOM 991 C C . LEU A 1 119 ? 10.674 5.380 -11.059 1.00 95.62 119 LEU A C 1
ATOM 993 O O . LEU A 1 119 ? 10.785 5.923 -9.965 1.00 95.62 119 LEU A O 1
ATOM 997 N N . GLN A 1 120 ? 9.668 5.645 -11.891 1.00 96.00 120 GLN A N 1
ATOM 998 C CA . GLN A 1 120 ? 8.619 6.621 -11.589 1.00 96.00 120 GLN A CA 1
ATOM 999 C C . GLN A 1 120 ? 7.880 6.280 -10.285 1.00 96.00 120 GLN A C 1
ATOM 1001 O O . GLN A 1 120 ? 7.650 7.154 -9.450 1.00 96.00 120 GLN A O 1
ATOM 1006 N N . VAL A 1 121 ? 7.560 5.001 -10.073 1.00 96.62 121 VAL A N 1
ATOM 1007 C CA . VAL A 1 121 ? 6.918 4.519 -8.844 1.00 96.62 121 VAL A CA 1
ATOM 1008 C C . VAL A 1 121 ? 7.865 4.626 -7.638 1.00 96.62 121 VAL A C 1
ATOM 1010 O O . VAL A 1 121 ? 7.426 5.019 -6.559 1.00 96.62 121 VAL A O 1
ATOM 1013 N N . MET A 1 122 ? 9.167 4.361 -7.800 1.00 97.88 122 MET A N 1
ATOM 1014 C CA . MET A 1 122 ? 10.150 4.541 -6.720 1.00 97.88 122 MET A CA 1
ATOM 1015 C C . MET A 1 122 ? 10.264 6.006 -6.282 1.00 97.88 122 MET A C 1
ATOM 1017 O O . MET A 1 122 ? 10.312 6.296 -5.089 1.00 97.88 122 MET A O 1
ATOM 1021 N N . LEU A 1 123 ? 10.256 6.947 -7.229 1.00 97.56 123 LEU A N 1
ATOM 1022 C CA . LEU A 1 123 ? 10.266 8.378 -6.907 1.00 97.56 123 LEU A CA 1
ATOM 1023 C C . LEU A 1 123 ? 9.026 8.778 -6.092 1.00 97.56 123 LEU A C 1
ATOM 1025 O O . LEU A 1 123 ? 9.132 9.571 -5.155 1.00 97.56 123 LEU A O 1
ATOM 1029 N N . LYS A 1 124 ? 7.861 8.187 -6.393 1.00 98.19 124 LYS A N 1
ATOM 1030 C CA . LYS A 1 124 ? 6.650 8.366 -5.578 1.00 98.19 124 LYS A CA 1
ATOM 1031 C C . LYS A 1 124 ? 6.795 7.779 -4.173 1.00 98.19 124 LYS A C 1
ATOM 1033 O O . LYS A 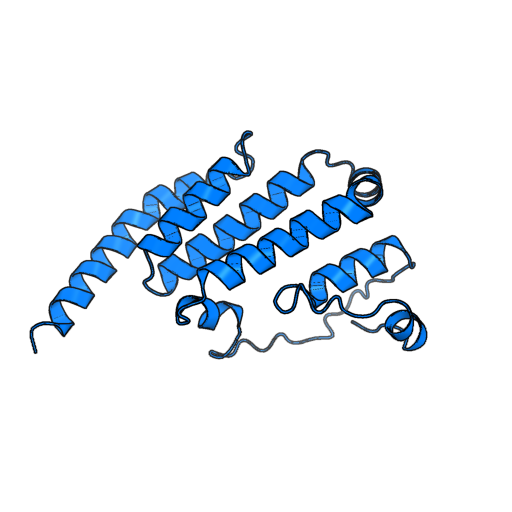1 124 ? 6.336 8.421 -3.231 1.00 98.19 124 LYS A O 1
ATOM 1038 N N . ALA A 1 125 ? 7.451 6.626 -4.022 1.00 98.12 125 ALA A N 1
ATOM 1039 C CA . ALA A 1 125 ? 7.739 6.042 -2.710 1.00 98.12 125 ALA A CA 1
ATOM 1040 C C . ALA A 1 125 ? 8.573 6.987 -1.834 1.00 98.12 125 ALA A C 1
ATOM 1042 O O . ALA A 1 125 ? 8.180 7.297 -0.713 1.00 98.12 125 ALA A O 1
ATOM 1043 N N . ILE A 1 126 ? 9.676 7.510 -2.382 1.00 97.81 126 ILE A N 1
ATOM 1044 C CA . ILE A 1 126 ? 10.570 8.439 -1.675 1.00 97.81 126 ILE A CA 1
ATOM 1045 C C . ILE A 1 126 ? 9.818 9.718 -1.292 1.00 97.81 126 ILE A C 1
ATOM 1047 O O . ILE A 1 126 ? 9.893 10.163 -0.151 1.00 97.81 126 ILE A O 1
ATOM 1051 N N . LYS A 1 127 ? 9.029 10.285 -2.215 1.00 97.81 127 LYS A N 1
ATOM 1052 C CA . LYS A 1 127 ? 8.219 11.482 -1.937 1.00 97.81 127 LYS A CA 1
ATOM 1053 C C . LYS A 1 127 ? 7.172 11.245 -0.839 1.00 97.81 127 LYS A C 1
ATOM 1055 O O . LYS A 1 127 ? 6.847 12.174 -0.107 1.00 97.81 127 LYS A O 1
ATOM 1060 N N . ALA A 1 128 ? 6.630 10.032 -0.742 1.00 97.12 128 ALA A N 1
ATOM 1061 C CA . ALA A 1 128 ? 5.655 9.663 0.281 1.00 97.12 128 ALA A CA 1
ATOM 1062 C C . ALA A 1 128 ? 6.279 9.393 1.664 1.00 97.12 128 ALA A C 1
ATOM 1064 O O . ALA A 1 128 ? 5.544 9.320 2.643 1.00 97.12 128 ALA A O 1
ATOM 1065 N N . ASP A 1 129 ? 7.604 9.268 1.752 1.00 97.25 129 ASP A N 1
ATOM 1066 C CA . ASP A 1 129 ? 8.352 8.944 2.969 1.00 97.25 129 ASP A CA 1
ATOM 1067 C C . ASP A 1 129 ? 9.438 9.999 3.244 1.00 97.25 129 ASP A C 1
ATOM 1069 O O . ASP A 1 129 ? 10.636 9.721 3.136 1.00 97.25 129 ASP A O 1
ATOM 1073 N N . PRO A 1 130 ? 9.047 11.231 3.621 1.00 95.00 130 PRO A N 1
ATOM 1074 C CA . PRO A 1 130 ? 9.992 12.329 3.841 1.00 95.00 130 PRO A CA 1
ATOM 1075 C C . 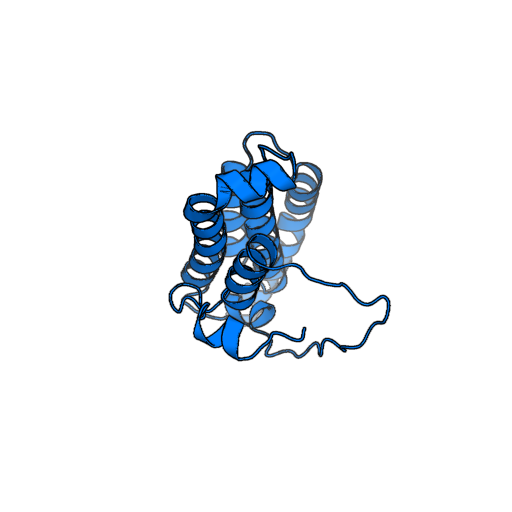PRO A 1 130 ? 10.972 12.068 4.995 1.00 95.00 130 PRO A C 1
ATOM 1077 O O . PRO A 1 130 ? 11.990 12.745 5.109 1.00 95.00 130 PRO A O 1
ATOM 1080 N N . LYS A 1 131 ? 10.663 11.099 5.865 1.00 96.00 131 LYS A N 1
ATOM 1081 C CA . LYS A 1 131 ? 11.489 10.704 7.012 1.00 96.00 131 LYS A CA 1
ATOM 1082 C C . LYS A 1 131 ? 12.356 9.474 6.729 1.00 96.00 131 LYS A C 1
ATOM 1084 O O . LYS A 1 131 ? 13.074 9.032 7.621 1.00 96.00 131 LYS A O 1
ATOM 1089 N N . PHE A 1 132 ? 12.312 8.945 5.506 1.00 95.69 132 PHE A N 1
ATOM 1090 C CA . PHE A 1 132 ? 13.111 7.809 5.054 1.00 95.69 132 PHE A CA 1
ATOM 1091 C C . PHE A 1 132 ? 12.988 6.555 5.937 1.00 95.69 132 PHE A C 1
ATOM 1093 O O . PHE A 1 132 ? 13.968 5.835 6.151 1.00 95.69 132 PHE A O 1
ATOM 1100 N N . TYR A 1 133 ? 11.779 6.235 6.403 1.00 96.56 133 TYR A N 1
ATOM 1101 C CA . TYR A 1 133 ? 11.498 5.000 7.140 1.00 96.56 133 TYR A CA 1
ATOM 1102 C C . TYR A 1 133 ? 11.958 3.739 6.390 1.00 96.56 133 TYR A C 1
ATOM 1104 O O . TYR A 1 133 ? 12.364 2.754 7.011 1.00 96.56 133 TYR A O 1
ATOM 1112 N N . HIS A 1 134 ? 11.958 3.782 5.056 1.00 97.94 134 HIS A N 1
ATOM 1113 C CA . HIS A 1 134 ? 12.358 2.671 4.192 1.00 97.94 134 HIS A CA 1
ATOM 1114 C C . HIS A 1 134 ? 13.764 2.809 3.594 1.00 97.94 134 HIS A C 1
ATOM 1116 O O . HIS A 1 134 ? 14.049 2.190 2.567 1.00 97.94 134 HIS A O 1
ATOM 1122 N N . ILE A 1 135 ? 14.680 3.558 4.222 1.00 97.06 135 ILE A N 1
ATOM 1123 C CA . ILE A 1 135 ? 16.021 3.833 3.668 1.00 97.06 135 ILE A CA 1
ATOM 1124 C C . ILE A 1 135 ? 16.757 2.583 3.156 1.00 97.06 135 ILE A C 1
ATOM 1126 O O . ILE A 1 135 ? 17.329 2.590 2.066 1.00 97.06 135 ILE A O 1
ATOM 1130 N N . LYS A 1 136 ? 16.667 1.462 3.884 1.00 96.94 136 LYS A N 1
ATOM 1131 C CA . LYS A 1 136 ? 17.285 0.185 3.485 1.00 96.94 136 LYS A CA 1
ATOM 1132 C C . LYS A 1 136 ? 16.739 -0.342 2.152 1.00 96.94 136 LYS A C 1
ATOM 1134 O O . LYS A 1 136 ? 17.487 -0.948 1.387 1.00 96.94 136 LYS A O 1
ATOM 1139 N N . PHE A 1 137 ? 15.454 -0.140 1.871 1.00 96.50 137 PHE A N 1
ATOM 1140 C CA . PHE A 1 137 ? 14.833 -0.562 0.617 1.00 96.50 137 PHE A CA 1
ATOM 1141 C C . PHE A 1 137 ? 15.215 0.356 -0.543 1.00 96.50 137 PHE A C 1
ATOM 1143 O O . PHE A 1 137 ? 15.507 -0.155 -1.623 1.00 96.50 137 PHE A O 1
ATOM 1150 N N . TYR A 1 138 ? 15.310 1.670 -0.315 1.00 96.94 138 TYR A N 1
ATOM 1151 C CA . TYR A 1 138 ? 15.783 2.613 -1.335 1.00 96.94 138 TYR A CA 1
ATOM 1152 C C . TYR A 1 138 ? 17.222 2.315 -1.754 1.00 96.94 138 TYR A C 1
ATOM 1154 O O . TYR A 1 138 ? 17.503 2.198 -2.944 1.00 96.94 138 TYR A O 1
ATOM 1162 N N . LEU A 1 139 ? 18.117 2.087 -0.787 1.00 95.94 139 LEU A N 1
ATOM 1163 C CA . LEU A 1 139 ? 19.508 1.723 -1.071 1.00 95.94 139 LEU A CA 1
ATOM 1164 C C . LEU A 1 139 ? 19.599 0.410 -1.860 1.00 95.94 139 LEU A C 1
ATOM 1166 O O . LEU A 1 139 ? 20.279 0.342 -2.883 1.00 95.94 139 LEU A O 1
ATOM 1170 N N . LYS A 1 140 ? 18.853 -0.622 -1.443 1.00 94.31 140 LYS A N 1
ATOM 1171 C CA . LYS A 1 140 ? 18.774 -1.891 -2.187 1.00 94.31 140 LYS A CA 1
ATOM 1172 C C . LYS A 1 140 ? 18.260 -1.693 -3.612 1.00 94.31 140 LYS A C 1
ATOM 1174 O O . LYS A 1 140 ? 18.746 -2.361 -4.521 1.00 94.31 140 LYS A O 1
ATOM 1179 N N . TYR A 1 141 ? 17.282 -0.814 -3.810 1.00 95.00 141 TYR A N 1
ATOM 1180 C CA . TYR A 1 141 ? 16.751 -0.514 -5.133 1.00 95.00 141 TYR A CA 1
ATOM 1181 C C . TYR A 1 141 ? 17.792 0.170 -6.020 1.00 95.00 141 TYR A C 1
ATOM 1183 O O . TYR A 1 141 ? 17.999 -0.279 -7.143 1.00 95.00 141 TYR A O 1
ATOM 1191 N N . ILE A 1 142 ? 18.491 1.190 -5.510 1.00 94.00 142 ILE A N 1
ATOM 1192 C CA . ILE A 1 142 ? 19.539 1.913 -6.250 1.00 94.00 142 ILE A CA 1
ATOM 1193 C C . ILE A 1 142 ? 20.629 0.952 -6.736 1.00 94.00 142 ILE A C 1
ATOM 1195 O O . ILE A 1 142 ? 21.054 1.047 -7.882 1.00 94.00 142 ILE A O 1
ATOM 1199 N N . LEU A 1 143 ? 21.030 -0.015 -5.907 1.00 91.69 143 LEU A N 1
ATOM 1200 C CA . LEU A 1 143 ? 22.022 -1.023 -6.294 1.00 91.69 143 LEU A CA 1
ATOM 1201 C C . LEU A 1 143 ? 21.497 -1.996 -7.363 1.00 91.69 143 LEU A C 1
ATOM 1203 O O . LEU A 1 143 ? 22.236 -2.393 -8.261 1.00 91.69 143 LEU A O 1
ATOM 1207 N N . LYS A 1 144 ? 20.220 -2.390 -7.289 1.00 89.69 144 LYS A N 1
ATOM 1208 C CA . LYS A 1 144 ? 19.613 -3.353 -8.225 1.00 89.69 144 LYS A CA 1
ATOM 1209 C C . LYS A 1 144 ? 19.217 -2.730 -9.561 1.00 89.69 144 LYS A C 1
ATOM 1211 O O . LYS A 1 144 ? 19.277 -3.399 -10.590 1.00 89.69 144 LYS A O 1
ATOM 1216 N N . PHE A 1 145 ? 18.782 -1.475 -9.554 1.00 92.19 145 PHE A N 1
ATOM 1217 C CA . PHE A 1 145 ? 18.155 -0.840 -10.706 1.00 92.19 145 PHE A CA 1
ATOM 1218 C C . PHE A 1 145 ? 19.045 -0.813 -11.962 1.00 92.19 145 PHE A C 1
ATOM 1220 O O . PHE A 1 145 ? 18.534 -1.200 -13.017 1.00 92.19 145 PHE A O 1
ATOM 1227 N N . PRO A 1 146 ? 20.347 -0.455 -11.900 1.00 89.19 146 PRO A N 1
ATOM 1228 C CA . PRO A 1 146 ? 21.221 -0.468 -13.072 1.00 89.19 146 PRO A CA 1
ATOM 1229 C C . PRO A 1 146 ? 21.356 -1.864 -13.684 1.00 89.19 146 PRO A C 1
ATOM 1231 O O . PRO A 1 146 ? 21.207 -2.016 -14.892 1.00 89.19 146 PRO A O 1
ATOM 1234 N N . VAL A 1 147 ? 21.552 -2.890 -12.849 1.00 86.31 147 VAL A N 1
ATOM 1235 C CA . VAL A 1 147 ? 21.744 -4.282 -13.290 1.00 86.31 147 VAL A CA 1
ATOM 1236 C C . VAL A 1 147 ? 20.524 -4.782 -14.066 1.00 86.31 147 VAL A C 1
ATOM 1238 O O . VAL A 1 147 ? 20.648 -5.265 -15.191 1.00 86.31 147 VAL A O 1
ATOM 1241 N N . PHE A 1 148 ? 19.328 -4.611 -13.499 1.00 81.44 148 PHE A N 1
ATOM 1242 C CA . PHE A 1 148 ? 18.083 -5.044 -14.141 1.00 81.44 148 PHE A CA 1
ATOM 1243 C C . PHE A 1 148 ? 17.726 -4.200 -15.369 1.00 81.44 148 PHE A C 1
ATOM 1245 O O . PHE A 1 148 ? 17.212 -4.733 -16.355 1.00 81.44 148 PHE A O 1
ATOM 1252 N N . SER A 1 149 ? 18.015 -2.897 -15.337 1.00 81.00 149 SER A N 1
ATOM 1253 C CA . SER A 1 149 ? 17.735 -2.004 -16.464 1.00 81.00 149 SER A CA 1
ATOM 1254 C C . SER A 1 149 ? 18.625 -2.328 -17.663 1.00 81.00 149 SER A C 1
ATOM 1256 O O . SER A 1 149 ? 18.111 -2.482 -18.769 1.00 81.00 149 SER A O 1
ATOM 1258 N N . VAL A 1 150 ? 19.934 -2.506 -17.454 1.00 81.81 150 VAL A N 1
ATOM 1259 C CA . VAL A 1 150 ? 20.887 -2.865 -18.519 1.00 81.81 150 VAL A CA 1
ATOM 1260 C C . VAL A 1 150 ? 20.527 -4.213 -19.140 1.00 81.81 150 VAL A C 1
ATOM 1262 O O . VAL A 1 150 ? 20.409 -4.297 -20.362 1.00 81.81 150 VAL A O 1
ATOM 1265 N N . TYR A 1 151 ? 20.255 -5.232 -18.317 1.00 78.75 151 TYR A N 1
ATOM 1266 C CA . TYR A 1 151 ? 19.820 -6.546 -18.798 1.00 78.75 151 TYR A CA 1
ATOM 1267 C C . TYR A 1 151 ? 18.567 -6.458 -19.686 1.00 78.75 151 TYR A C 1
ATOM 1269 O O . TYR A 1 151 ? 18.481 -7.101 -20.735 1.00 78.75 151 TYR A O 1
ATOM 1277 N N . TYR A 1 152 ? 17.592 -5.628 -19.302 1.00 75.94 152 TYR A N 1
ATOM 1278 C CA . TYR A 1 152 ? 16.369 -5.446 -20.079 1.00 75.94 152 TYR A CA 1
ATOM 1279 C C . TYR A 1 152 ? 16.609 -4.718 -21.409 1.00 75.94 152 TYR A C 1
ATOM 1281 O O . TYR A 1 152 ? 16.147 -5.183 -22.454 1.00 75.94 152 TYR A O 1
ATOM 1289 N N . PHE A 1 153 ? 17.337 -3.597 -21.396 1.00 74.56 153 PHE A N 1
ATOM 1290 C CA . PHE A 1 153 ? 17.603 -2.824 -22.614 1.00 74.56 153 PHE A CA 1
ATOM 1291 C C . PHE A 1 153 ? 18.478 -3.595 -23.612 1.00 74.56 153 PHE A C 1
ATOM 1293 O O . PHE A 1 153 ? 18.232 -3.525 -24.816 1.00 74.56 153 PHE A O 1
ATOM 1300 N N . GLN A 1 154 ? 19.431 -4.401 -23.134 1.00 73.19 154 GLN A N 1
ATOM 1301 C CA . GLN A 1 154 ? 20.213 -5.295 -23.992 1.00 73.19 154 GLN A CA 1
ATOM 1302 C C . GLN A 1 154 ? 19.322 -6.355 -24.660 1.00 73.19 154 GLN A C 1
ATOM 1304 O O . GLN A 1 154 ? 19.390 -6.523 -25.875 1.00 73.19 154 GLN A O 1
ATOM 1309 N N . ASN A 1 155 ? 18.421 -7.004 -23.916 1.00 65.75 155 ASN A N 1
ATOM 1310 C CA . ASN A 1 155 ? 17.535 -8.044 -24.458 1.00 65.75 155 ASN A CA 1
ATOM 1311 C C . ASN A 1 155 ? 16.433 -7.524 -25.400 1.00 65.75 155 ASN A C 1
ATOM 1313 O O . ASN A 1 155 ? 15.997 -8.251 -26.294 1.00 65.75 155 ASN A O 1
ATOM 1317 N N . GLN A 1 156 ? 15.978 -6.279 -25.236 1.00 60.69 156 GLN A N 1
ATOM 1318 C CA . GLN A 1 156 ? 15.050 -5.629 -26.174 1.00 60.69 156 GLN A CA 1
ATOM 1319 C C . GLN A 1 156 ? 15.714 -5.364 -27.535 1.00 60.69 156 GLN A C 1
ATOM 1321 O O . GLN A 1 156 ? 15.121 -5.651 -28.574 1.00 60.69 156 GLN A O 1
ATOM 1326 N N . ASN A 1 157 ? 16.974 -4.917 -27.539 1.00 54.00 157 ASN A N 1
ATOM 1327 C CA . ASN A 1 157 ? 17.721 -4.642 -28.772 1.00 54.00 157 ASN A CA 1
ATOM 1328 C C . ASN A 1 157 ? 17.975 -5.898 -29.625 1.00 54.00 157 ASN A C 1
ATOM 1330 O O . ASN A 1 157 ? 18.072 -5.793 -30.846 1.00 54.00 157 ASN A O 1
ATOM 1334 N N . TYR A 1 158 ? 18.020 -7.090 -29.019 1.00 49.06 158 TYR A N 1
ATOM 1335 C CA . TYR A 1 158 ? 18.107 -8.355 -29.760 1.00 49.06 158 TYR A CA 1
ATOM 1336 C C . TYR A 1 158 ? 16.798 -8.755 -30.457 1.00 49.06 158 TYR A C 1
ATOM 1338 O O . TYR A 1 158 ? 16.842 -9.463 -31.460 1.00 49.06 158 TYR A O 1
ATOM 1346 N N . LYS A 1 159 ? 15.632 -8.311 -29.966 1.00 46.34 159 LYS A N 1
ATOM 1347 C CA . LYS A 1 159 ? 14.329 -8.643 -30.571 1.00 46.34 159 LYS A CA 1
ATOM 1348 C C . LYS A 1 159 ? 13.959 -7.757 -31.759 1.00 46.34 159 LYS A C 1
ATOM 1350 O O . LYS A 1 159 ? 13.219 -8.217 -32.614 1.00 46.34 159 LYS A O 1
ATOM 1355 N N . CYS A 1 160 ? 14.495 -6.540 -31.839 1.00 45.94 160 CYS A N 1
ATOM 1356 C CA . CYS A 1 160 ? 14.258 -5.629 -32.967 1.00 45.94 160 CYS A CA 1
ATOM 1357 C C . CYS A 1 160 ? 15.231 -5.827 -34.147 1.00 45.94 160 CYS A C 1
ATOM 1359 O O . CYS A 1 160 ? 15.176 -5.066 -35.107 1.00 45.94 160 CYS A O 1
ATOM 1361 N N . ARG A 1 161 ? 16.144 -6.807 -34.073 1.00 46.88 161 ARG A N 1
ATOM 1362 C CA . ARG A 1 161 ? 17.109 -7.145 -35.140 1.00 46.88 161 ARG A CA 1
ATOM 1363 C C . ARG A 1 161 ? 16.775 -8.452 -35.880 1.00 46.88 161 ARG A C 1
ATOM 1365 O O . ARG A 1 161 ? 17.654 -9.009 -36.531 1.00 46.88 161 ARG A O 1
ATOM 1372 N N . LYS A 1 162 ? 15.546 -8.957 -35.754 1.00 40.69 162 LYS A N 1
ATOM 1373 C CA . LYS A 1 162 ? 15.034 -10.099 -36.522 1.00 40.69 162 LYS A CA 1
ATOM 1374 C C . LYS A 1 162 ? 13.871 -9.670 -37.393 1.00 40.69 162 LYS A C 1
ATOM 1376 O O . LYS A 1 162 ? 13.053 -8.876 -36.882 1.00 40.69 162 LYS A O 1
#

Foldseek 3Di:
DDDDPVLCVVQDFDVLLVVCRVVLSVVVCVLPDDDDDDPDDPDDDDDDCPDCLQCLLVDPCSVVNLVSNLVSLVVSCVVCVVSVCVVVVDPCVSLVVSLVSLLSSLVSNLVVLNLVSSVVSNVVSCVSCVPPPPVVSNVVCVVVSVVSNVVSVVVVVVVVVD